Protein AF-A0A2E7CIS3-F1 (afdb_monomer_lite)

Structure (mmCIF, N/CA/C/O backbone):
data_AF-A0A2E7CIS3-F1
#
_entry.id   AF-A0A2E7CIS3-F1
#
loop_
_atom_site.group_PDB
_atom_site.id
_atom_site.type_symbol
_atom_site.label_atom_id
_atom_site.label_alt_id
_atom_site.label_comp_id
_atom_site.label_asym_id
_atom_site.label_entity_id
_atom_site.label_seq_id
_atom_site.pdbx_PDB_ins_code
_atom_site.Cartn_x
_atom_site.Cartn_y
_atom_site.Cartn_z
_atom_site.occupancy
_atom_site.B_iso_or_equiv
_atom_site.auth_seq_id
_atom_site.auth_comp_id
_atom_site.auth_asym_id
_atom_site.auth_atom_id
_atom_site.pdbx_PDB_model_num
ATOM 1 N N . MET A 1 1 ? -13.305 24.934 23.880 1.00 52.41 1 MET A N 1
ATOM 2 C CA . MET A 1 1 ? -13.502 23.478 23.739 1.00 52.41 1 MET A CA 1
ATOM 3 C C . MET A 1 1 ? -14.913 23.204 24.225 1.00 52.41 1 MET A C 1
ATOM 5 O O . MET A 1 1 ? -15.173 23.431 25.402 1.00 52.41 1 MET A O 1
ATOM 9 N N . SER A 1 2 ? -15.844 22.914 23.317 1.00 59.84 2 SER A N 1
ATOM 10 C CA . SER A 1 2 ? -17.267 22.758 23.653 1.00 59.84 2 SER A CA 1
ATOM 11 C C . SER A 1 2 ? -17.483 21.501 24.500 1.00 59.84 2 S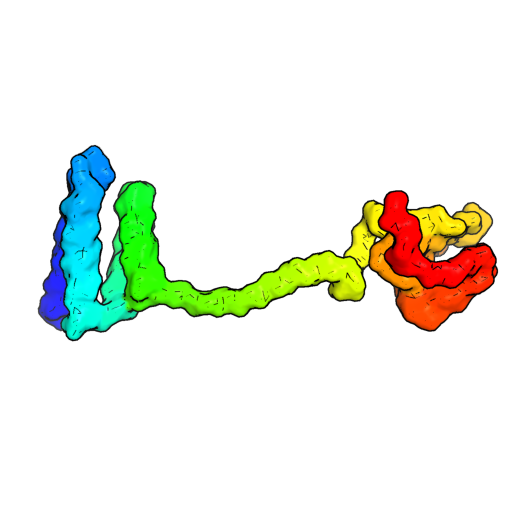ER A C 1
ATOM 13 O O . SER A 1 2 ? -16.832 20.485 24.264 1.00 59.84 2 SER A O 1
ATOM 15 N N . SER A 1 3 ? -18.385 21.564 25.486 1.00 73.00 3 SER A N 1
ATOM 16 C CA . SER A 1 3 ? -18.691 20.452 26.409 1.00 73.00 3 SER A CA 1
ATOM 17 C C . SER A 1 3 ? -19.041 19.142 25.685 1.00 73.00 3 SER A C 1
ATOM 19 O O . SER A 1 3 ? -18.786 18.063 26.208 1.00 73.00 3 SER A O 1
ATOM 21 N N . GLU A 1 4 ? -19.585 19.244 24.475 1.00 73.56 4 GLU A N 1
ATOM 22 C CA . GLU A 1 4 ? -20.020 18.129 23.629 1.00 73.56 4 GLU A CA 1
ATOM 23 C C . GLU A 1 4 ? -18.844 17.350 23.016 1.00 73.56 4 GLU A C 1
ATOM 25 O O . GLU A 1 4 ? -18.853 16.123 23.036 1.00 73.56 4 GLU A O 1
ATOM 30 N N . GLN A 1 5 ? -17.777 18.026 22.564 1.00 75.25 5 GLN A N 1
ATOM 31 C CA . GLN A 1 5 ? -16.576 17.344 22.046 1.00 75.25 5 GLN A CA 1
ATOM 32 C C . GLN A 1 5 ? -15.885 16.520 23.139 1.00 75.25 5 GLN A C 1
ATOM 34 O O . GLN A 1 5 ? -15.427 15.406 22.899 1.00 75.25 5 GLN A O 1
ATOM 39 N N . SER A 1 6 ? -15.871 17.031 24.373 1.00 82.44 6 SER A N 1
ATOM 40 C CA . SER A 1 6 ? -15.306 16.292 25.503 1.00 82.44 6 SER A CA 1
ATOM 41 C C . SER A 1 6 ? -16.119 15.038 25.850 1.00 82.44 6 SER A C 1
ATOM 43 O O . SER A 1 6 ? -15.535 14.034 26.252 1.00 82.44 6 SER A O 1
ATOM 45 N N . GLN A 1 7 ? -17.444 15.071 25.675 1.00 87.75 7 GLN A N 1
ATOM 46 C CA . GLN A 1 7 ? -18.317 13.913 25.896 1.00 87.75 7 GLN A CA 1
ATOM 47 C C . GLN A 1 7 ? -18.157 12.852 24.800 1.00 87.75 7 GLN A C 1
ATOM 49 O O . GLN A 1 7 ? -18.099 11.659 25.114 1.00 87.75 7 GLN A O 1
ATOM 54 N N . LEU A 1 8 ? -18.021 13.273 23.538 1.00 90.62 8 LEU A N 1
ATOM 55 C CA . LEU A 1 8 ? -17.728 12.380 22.415 1.00 90.62 8 LEU A CA 1
ATOM 56 C C . LEU A 1 8 ? -16.426 11.604 22.651 1.00 90.62 8 LEU A C 1
ATOM 58 O O . LEU A 1 8 ? -16.427 10.373 22.629 1.00 90.62 8 LEU A O 1
ATOM 62 N N . GLU A 1 9 ? -15.333 12.314 22.944 1.00 91.06 9 GLU A N 1
ATOM 63 C CA . GLU A 1 9 ? -14.031 11.687 23.197 1.00 91.06 9 GLU A CA 1
ATOM 64 C C . GLU A 1 9 ? -14.087 10.697 24.369 1.00 91.06 9 GLU A C 1
ATOM 66 O O . GLU A 1 9 ? -13.569 9.588 24.261 1.00 91.06 9 GLU A O 1
ATOM 71 N N . GLN A 1 10 ? -14.768 11.048 25.467 1.00 92.38 10 GLN A N 1
ATOM 72 C CA . GLN A 1 10 ? -14.934 10.148 26.616 1.00 92.38 10 GLN A CA 1
ATOM 73 C C . GLN A 1 10 ? -15.717 8.877 26.263 1.00 92.38 10 GLN A C 1
ATOM 75 O O . GLN A 1 10 ? -15.388 7.793 26.752 1.00 92.38 10 GLN A O 1
ATOM 80 N N . THR A 1 11 ? -16.744 8.999 25.422 1.00 93.38 11 THR A N 1
ATOM 81 C CA . THR A 1 11 ? -17.575 7.867 24.989 1.00 93.38 11 THR A CA 1
ATOM 82 C C . THR A 1 11 ? -16.781 6.918 24.093 1.00 93.38 11 THR A C 1
ATOM 84 O O . THR A 1 11 ? -16.814 5.700 24.292 1.00 93.38 11 THR A O 1
ATOM 87 N N . ILE A 1 12 ? -16.004 7.469 23.158 1.00 93.94 12 ILE A N 1
ATOM 88 C CA . ILE A 1 12 ? -15.101 6.695 22.300 1.00 93.94 12 ILE A CA 1
ATOM 89 C C . ILE A 1 12 ? -14.027 6.006 23.149 1.00 93.94 12 ILE A C 1
ATOM 91 O O . ILE A 1 12 ? -13.864 4.791 23.055 1.00 93.94 12 ILE A O 1
ATOM 95 N N . ASP A 1 13 ? -13.363 6.732 24.052 1.00 94.06 13 ASP A N 1
ATOM 96 C CA . ASP A 1 13 ? -12.334 6.165 24.932 1.00 94.06 13 ASP A CA 1
ATOM 97 C C . ASP A 1 13 ? -12.901 5.049 25.838 1.00 94.06 13 ASP A C 1
ATOM 99 O O . ASP A 1 13 ? -12.207 4.078 26.151 1.00 94.06 13 ASP A O 1
ATOM 103 N N . SER A 1 14 ? -14.165 5.154 26.266 1.00 95.25 14 SER A N 1
ATOM 104 C CA . SER A 1 14 ? -14.856 4.095 27.016 1.00 95.25 14 SER A CA 1
ATOM 105 C C . SER A 1 14 ? -15.091 2.846 26.162 1.00 95.25 14 SER A C 1
ATOM 107 O O . SER A 1 14 ? -14.812 1.733 26.613 1.00 95.25 14 SER A O 1
ATOM 109 N N . SER A 1 15 ? -15.541 3.032 24.921 1.00 94.31 15 SER A N 1
ATOM 110 C CA . SER A 1 15 ? -15.812 1.941 23.977 1.00 94.31 15 SER A CA 1
ATOM 111 C C . SER A 1 15 ? -14.522 1.204 23.601 1.00 94.31 15 SER A C 1
ATOM 113 O O . SER A 1 15 ? -14.466 -0.020 23.678 1.00 94.31 15 SER A O 1
ATOM 115 N N . ILE A 1 16 ? -13.429 1.934 23.344 1.00 95.19 16 ILE A N 1
ATOM 116 C CA . ILE A 1 16 ? -12.100 1.352 23.080 1.00 95.19 16 ILE A CA 1
ATOM 117 C C . ILE A 1 16 ? -11.620 0.504 24.266 1.00 95.19 16 ILE A C 1
ATOM 119 O O . ILE A 1 16 ? -11.122 -0.607 24.083 1.00 95.19 16 ILE A O 1
ATOM 123 N N . LYS A 1 17 ? -11.799 0.983 25.506 1.00 94.69 17 LYS A N 1
ATOM 124 C CA . LYS A 1 17 ? -11.433 0.208 26.706 1.00 94.69 17 LYS A CA 1
ATOM 125 C C . LYS A 1 17 ? -12.225 -1.091 26.825 1.00 94.69 17 LYS A C 1
ATOM 127 O O . LYS A 1 17 ? -11.664 -2.089 27.275 1.00 94.69 17 LYS A O 1
ATOM 132 N N . LYS A 1 18 ? -13.503 -1.086 26.443 1.00 94.56 18 LYS A N 1
ATOM 133 C CA . LYS A 1 18 ? -14.323 -2.300 26.436 1.00 94.56 18 LYS A CA 1
ATOM 134 C C . LYS A 1 18 ? -13.890 -3.265 25.344 1.00 94.56 18 LYS A C 1
ATOM 136 O O . LYS A 1 18 ? -13.676 -4.428 25.667 1.00 94.56 18 LYS A O 1
ATOM 141 N N . ILE A 1 19 ? -13.664 -2.783 24.119 1.00 93.69 19 ILE A N 1
ATOM 142 C CA . ILE A 1 19 ? -13.103 -3.590 23.023 1.00 93.69 19 ILE A CA 1
ATOM 143 C C . ILE A 1 19 ? -11.818 -4.270 23.499 1.00 93.69 19 ILE A C 1
ATOM 145 O O . ILE A 1 19 ? -11.705 -5.488 23.439 1.00 93.69 19 ILE A O 1
ATOM 149 N N . ARG A 1 20 ? -10.904 -3.514 24.121 1.00 93.00 20 ARG A N 1
ATOM 150 C CA . ARG A 1 20 ? -9.671 -4.062 24.703 1.00 93.00 20 ARG A CA 1
ATOM 151 C C . ARG A 1 20 ? -9.920 -5.191 25.709 1.00 93.00 20 ARG A C 1
ATOM 153 O O . ARG A 1 20 ? -9.141 -6.134 25.753 1.00 93.00 20 ARG A O 1
ATOM 160 N N . SER A 1 21 ? -10.955 -5.095 26.544 1.00 93.81 21 SER A N 1
ATOM 161 C CA . SER A 1 21 ? -11.273 -6.149 27.518 1.00 93.81 21 SER A CA 1
ATOM 162 C C . SER A 1 21 ? -11.949 -7.378 26.907 1.00 93.81 21 SER A C 1
ATOM 164 O O . SER A 1 21 ? -11.849 -8.457 27.483 1.00 93.81 21 SER A O 1
ATOM 166 N N . LEU A 1 22 ? -12.628 -7.212 25.770 1.00 94.19 22 LEU A N 1
ATOM 167 C CA . LEU A 1 22 ? -13.462 -8.233 25.135 1.00 94.19 22 LEU A CA 1
ATOM 168 C C . LEU A 1 22 ? -12.743 -8.996 24.018 1.00 94.19 22 LEU A C 1
ATOM 170 O O . LEU A 1 22 ? -13.162 -10.102 23.698 1.00 94.19 22 LEU A O 1
ATOM 174 N N . ILE A 1 23 ? -11.658 -8.441 23.468 1.00 91.19 23 ILE A N 1
ATOM 175 C CA . ILE A 1 23 ? -11.034 -8.923 22.226 1.00 91.19 23 ILE A CA 1
ATOM 176 C C . ILE A 1 23 ? -10.520 -10.368 22.259 1.00 91.19 23 ILE A C 1
ATOM 178 O O . ILE A 1 23 ? -10.457 -11.012 21.224 1.00 91.19 23 ILE A O 1
ATOM 182 N N . ASP A 1 24 ? -10.189 -10.894 23.438 1.00 90.38 24 ASP A N 1
ATOM 183 C CA . ASP A 1 24 ? -9.756 -12.290 23.607 1.00 90.38 24 ASP A CA 1
ATOM 184 C C . ASP A 1 24 ? -10.875 -13.197 24.165 1.00 90.38 24 ASP A C 1
ATOM 186 O O . ASP A 1 24 ? -10.631 -14.360 24.494 1.00 90.38 24 ASP A O 1
ATOM 190 N N . GLN A 1 25 ? -12.082 -12.658 24.367 1.00 90.88 25 GLN A N 1
ATOM 191 C CA . GLN A 1 25 ? -13.168 -13.316 25.102 1.00 90.88 25 GLN A CA 1
ATOM 192 C C . GLN A 1 25 ? -14.404 -13.563 24.239 1.00 90.88 25 GLN A C 1
ATOM 194 O O . GLN A 1 25 ? -14.951 -14.665 24.288 1.00 90.88 25 GLN A O 1
ATOM 199 N N . ASP A 1 26 ? -14.870 -12.545 23.512 1.00 91.12 26 ASP A N 1
ATOM 200 C CA . ASP A 1 26 ? -16.151 -12.594 22.807 1.00 91.12 26 ASP A CA 1
ATOM 201 C C . ASP A 1 26 ? -16.204 -11.596 21.636 1.00 91.12 26 ASP A C 1
ATOM 203 O O . ASP A 1 26 ? -16.435 -10.397 21.826 1.00 91.12 26 ASP A O 1
ATOM 207 N N . ASP A 1 27 ? -16.044 -12.120 20.420 1.00 90.88 27 ASP A N 1
ATOM 208 C CA . ASP A 1 27 ? -16.097 -11.349 19.172 1.00 90.88 27 ASP A CA 1
ATOM 209 C C . ASP A 1 27 ? -17.454 -10.651 18.973 1.00 90.88 27 ASP A C 1
ATOM 211 O O . ASP A 1 27 ? -17.519 -9.537 18.457 1.00 90.88 27 ASP A O 1
ATOM 215 N N . TYR A 1 28 ? -18.557 -11.259 19.423 1.00 92.88 28 TYR A N 1
ATOM 216 C CA . TYR A 1 28 ? -19.891 -10.676 19.259 1.00 92.88 28 TYR A CA 1
ATOM 217 C C . TYR A 1 28 ? -20.040 -9.385 20.074 1.00 92.88 28 TYR A C 1
ATOM 219 O O . TYR A 1 28 ? -20.622 -8.405 19.605 1.00 92.88 28 TYR A O 1
ATOM 227 N N . LEU A 1 29 ? -19.486 -9.354 21.288 1.00 93.00 29 LEU A N 1
ATOM 228 C CA . LEU A 1 29 ? -19.514 -8.155 22.129 1.00 93.00 29 LEU A CA 1
ATOM 229 C C . LEU A 1 29 ? -18.561 -7.063 21.623 1.00 93.00 29 LEU A C 1
ATOM 231 O O . LEU A 1 29 ? -18.829 -5.878 21.837 1.00 93.00 29 LEU A O 1
ATOM 235 N N . VAL A 1 30 ? -17.472 -7.437 20.943 1.00 92.56 30 VAL A N 1
ATOM 236 C CA . VAL A 1 30 ? -16.599 -6.480 20.244 1.00 92.56 30 VAL A CA 1
ATOM 237 C C . VAL A 1 30 ? -17.369 -5.782 19.123 1.00 92.56 30 VAL A C 1
ATOM 239 O O . VAL A 1 30 ? -17.377 -4.550 19.073 1.00 92.56 30 VAL A O 1
ATOM 242 N N . GLU A 1 31 ? -18.086 -6.542 18.292 1.00 93.44 31 GLU A N 1
ATOM 243 C CA . GLU A 1 31 ? -18.936 -5.987 17.232 1.00 93.44 31 GLU A CA 1
ATOM 244 C C . GLU A 1 31 ? -20.037 -5.071 17.781 1.00 93.44 31 GLU A C 1
ATOM 246 O O . GLU A 1 31 ? -20.283 -3.990 17.243 1.00 93.44 31 GLU A O 1
ATOM 251 N N . GLU A 1 32 ? -20.654 -5.424 18.910 1.00 94.06 32 GLU A N 1
ATOM 252 C CA . GLU A 1 32 ? -21.664 -4.568 19.541 1.00 94.06 32 GLU A CA 1
ATOM 253 C C . GLU A 1 32 ? -21.090 -3.201 19.972 1.00 94.06 32 GLU A C 1
ATOM 255 O O . GLU A 1 32 ? -21.756 -2.166 19.861 1.00 94.06 32 GLU A O 1
ATOM 260 N N . GLU A 1 33 ? -19.849 -3.161 20.467 1.00 94.50 33 GLU A N 1
ATOM 261 C CA . GLU A 1 33 ? -19.180 -1.902 20.815 1.00 94.50 33 GLU A CA 1
ATOM 262 C C . GLU A 1 33 ? -18.726 -1.124 19.566 1.00 94.50 33 GLU A C 1
ATOM 264 O O . GLU A 1 33 ? -18.840 0.106 19.548 1.00 94.50 33 GLU A O 1
ATOM 269 N N . LYS A 1 34 ? -18.316 -1.807 18.488 1.00 94.50 34 LYS A N 1
ATOM 270 C CA . LYS A 1 34 ? -18.057 -1.183 17.175 1.00 94.50 34 LYS A CA 1
ATOM 271 C C . LYS A 1 34 ? -19.316 -0.504 16.632 1.00 94.50 34 LYS A C 1
ATOM 273 O O . LYS A 1 34 ? -19.270 0.668 16.254 1.00 94.50 34 LYS A O 1
ATOM 278 N N . GLU A 1 35 ? -20.471 -1.165 16.698 1.00 94.56 35 GLU A N 1
ATOM 279 C CA . GLU A 1 35 ? -21.752 -0.566 16.310 1.00 94.56 35 GLU A CA 1
ATOM 280 C C . GLU A 1 35 ? -22.113 0.674 17.138 1.00 94.56 35 GLU A C 1
ATOM 282 O O . GLU A 1 35 ? -22.710 1.617 16.610 1.00 94.56 35 GLU A O 1
ATOM 287 N N . LYS A 1 36 ? -21.781 0.702 18.436 1.00 93.94 36 LYS A N 1
ATOM 288 C CA . LYS A 1 36 ? -22.011 1.888 19.282 1.00 93.94 36 LYS A CA 1
ATOM 289 C C . LYS A 1 36 ? -21.197 3.075 18.784 1.00 93.94 36 LYS A C 1
ATOM 291 O O . LYS A 1 36 ? -21.749 4.168 18.684 1.00 93.94 36 LYS A O 1
ATOM 296 N N . ILE A 1 37 ? -19.935 2.853 18.414 1.00 94.38 37 ILE A N 1
ATOM 297 C CA . ILE A 1 37 ? -19.082 3.888 17.817 1.00 94.38 37 ILE A CA 1
ATOM 298 C C . ILE A 1 37 ? -19.670 4.358 16.479 1.00 94.38 37 ILE A C 1
ATOM 300 O O . ILE A 1 37 ? -19.783 5.562 16.254 1.00 94.38 37 ILE A O 1
ATOM 304 N N . LEU A 1 38 ? -20.127 3.437 15.624 1.00 94.00 38 LEU A N 1
ATOM 305 C CA . LEU A 1 38 ? -20.764 3.787 14.349 1.00 94.00 38 LEU A CA 1
ATOM 306 C C . LEU A 1 38 ? -22.072 4.573 14.534 1.00 94.00 38 LEU A C 1
ATOM 308 O O . LEU A 1 38 ? -22.370 5.460 13.745 1.00 94.00 38 LEU A O 1
ATOM 312 N N . LYS A 1 39 ? -22.859 4.320 15.583 1.00 94.31 39 LYS A N 1
ATOM 313 C CA . LYS A 1 39 ? -24.096 5.085 15.840 1.00 94.31 39 LYS A CA 1
ATOM 314 C C . LYS A 1 39 ? -23.826 6.555 16.169 1.00 94.31 39 LYS A C 1
ATOM 316 O O . LYS A 1 39 ? -24.650 7.402 15.826 1.00 94.31 39 LYS A O 1
ATOM 321 N N . LEU A 1 40 ? -22.665 6.881 16.745 1.00 92.62 40 LEU A N 1
ATOM 322 C CA . LEU A 1 40 ? -22.276 8.268 17.036 1.00 92.62 40 LEU A CA 1
ATOM 323 C C . LEU A 1 40 ? -22.133 9.117 15.762 1.00 92.62 40 LEU A C 1
ATOM 325 O O . LEU A 1 40 ? -22.217 10.345 15.826 1.00 92.62 40 LEU A O 1
ATOM 329 N N . THR A 1 41 ? -21.975 8.496 14.586 1.00 92.31 41 THR A N 1
ATOM 330 C CA . THR A 1 41 ? -21.857 9.225 13.313 1.00 92.31 41 THR A CA 1
ATOM 331 C C . THR A 1 41 ? -23.127 9.980 12.953 1.00 92.31 41 THR A C 1
ATOM 333 O O . THR A 1 41 ? -23.059 10.923 12.167 1.00 92.31 41 THR A O 1
ATOM 336 N N . GLN A 1 42 ? -24.278 9.574 13.500 1.00 90.31 42 GLN A N 1
ATOM 337 C CA . GLN A 1 42 ? -25.556 10.251 13.287 1.00 90.31 42 GLN A CA 1
ATOM 338 C C . GLN A 1 42 ? -25.581 11.645 13.929 1.00 90.31 42 GLN A C 1
ATOM 340 O O . GLN A 1 42 ? -26.291 12.520 13.441 1.00 90.31 42 GLN A O 1
ATOM 345 N N . GLU A 1 43 ? -24.798 11.852 14.990 1.00 89.38 43 GLU A N 1
ATOM 346 C CA . G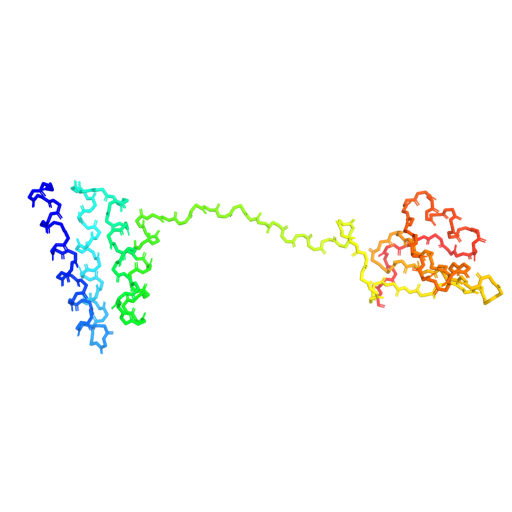LU A 1 43 ? -24.764 13.096 15.764 1.00 89.38 43 GLU A CA 1
ATOM 347 C C . GLU A 1 43 ? -23.527 13.947 15.442 1.00 89.38 43 GLU A C 1
ATOM 349 O O . GLU A 1 43 ? -23.650 15.146 15.201 1.00 89.38 43 GLU A O 1
ATOM 354 N N . TYR A 1 44 ? -22.343 13.329 15.366 1.00 88.75 44 TYR A N 1
ATOM 355 C CA . TYR A 1 44 ? -21.063 14.046 15.237 1.00 88.75 44 TYR A CA 1
ATOM 356 C C . TYR A 1 44 ? -20.430 13.959 13.839 1.00 88.75 44 TYR A C 1
ATOM 358 O O . TYR A 1 44 ? -19.481 14.679 13.531 1.00 88.75 44 TYR A O 1
ATOM 366 N N . GLY A 1 45 ? -20.974 13.108 12.967 1.00 89.81 45 GLY A N 1
ATOM 367 C CA . GLY A 1 45 ? -20.459 12.871 11.622 1.00 89.81 45 GLY A CA 1
ATOM 368 C C . GLY A 1 45 ? -19.299 11.861 11.571 1.00 89.81 45 GLY A C 1
ATOM 369 O O . GLY A 1 45 ? -18.525 11.726 12.519 1.00 89.81 45 GLY A O 1
ATOM 370 N N . PRO A 1 46 ? -19.142 11.137 10.447 1.00 92.25 46 PRO A N 1
ATOM 371 C CA . PRO A 1 46 ? -18.192 10.028 10.350 1.00 92.25 46 PRO A CA 1
ATOM 372 C C . PRO A 1 46 ? -16.721 10.464 10.366 1.00 92.25 46 PRO A C 1
ATOM 374 O O . PRO A 1 46 ? -15.895 9.802 10.986 1.00 92.25 46 PRO A O 1
ATOM 377 N N . LYS A 1 47 ? -16.390 11.609 9.753 1.00 91.25 47 LYS A N 1
ATOM 378 C CA . LYS A 1 47 ? -15.006 12.110 9.679 1.00 91.25 47 LYS A CA 1
ATOM 379 C C . LYS A 1 47 ? -14.433 12.522 11.030 1.00 91.25 47 LYS A C 1
ATOM 381 O O . LYS A 1 47 ? -13.261 12.278 11.283 1.00 91.25 47 LYS A O 1
ATOM 386 N N . GLU A 1 48 ? -15.245 13.148 11.878 1.00 92.19 48 GLU A N 1
ATOM 387 C CA . GLU A 1 48 ? -14.817 13.557 13.221 1.00 92.19 48 GLU A CA 1
ATOM 388 C C . GLU A 1 48 ? -14.457 12.321 14.054 1.00 92.19 48 GLU A C 1
ATOM 390 O O . GLU A 1 48 ? -13.397 12.257 14.672 1.00 92.19 48 GLU A O 1
ATOM 395 N N . ILE A 1 49 ? -15.304 11.289 13.997 1.00 93.62 49 ILE A N 1
ATOM 396 C CA . ILE A 1 49 ? -15.073 10.027 14.703 1.00 93.62 49 ILE A CA 1
ATOM 397 C C . ILE A 1 49 ? -13.831 9.329 14.152 1.00 93.62 49 ILE A C 1
ATOM 399 O O . ILE A 1 49 ? -12.975 8.937 14.941 1.00 93.62 49 ILE A O 1
ATOM 403 N N . ALA A 1 50 ? -13.684 9.233 12.825 1.00 93.50 50 ALA A N 1
ATOM 404 C CA . ALA A 1 50 ? -12.501 8.648 12.196 1.00 93.50 50 ALA A CA 1
ATOM 405 C C . ALA A 1 50 ? -11.204 9.326 12.671 1.00 93.50 50 ALA A C 1
ATOM 407 O O . ALA A 1 50 ? -10.275 8.636 13.079 1.00 93.50 50 ALA A O 1
ATOM 408 N N . GLN A 1 51 ? -11.160 10.662 12.731 1.00 93.19 51 GLN A N 1
ATOM 409 C CA . GLN A 1 51 ? -9.990 11.401 13.227 1.00 93.19 51 GLN A CA 1
ATOM 410 C C . GLN A 1 51 ? -9.672 11.094 14.695 1.00 93.19 51 GLN A C 1
ATOM 412 O O . GLN A 1 51 ? -8.506 10.929 15.062 1.00 93.19 51 GLN A O 1
ATOM 417 N N . ILE A 1 52 ? -10.694 10.991 15.550 1.00 94.19 52 ILE A N 1
ATOM 418 C CA . ILE A 1 52 ? -10.495 10.613 16.954 1.00 94.19 52 ILE A CA 1
ATOM 419 C C . ILE A 1 52 ? -9.920 9.193 17.031 1.00 94.19 52 ILE A C 1
ATOM 421 O O . ILE A 1 52 ? -8.937 8.975 17.746 1.00 94.19 52 ILE A O 1
ATOM 425 N N . LEU A 1 53 ? -10.477 8.245 16.272 1.00 94.94 53 LEU A N 1
ATOM 426 C CA . LEU A 1 53 ? -9.986 6.867 16.220 1.00 94.94 53 LEU A CA 1
ATOM 427 C C . LEU A 1 53 ? -8.546 6.794 15.695 1.00 94.94 53 LEU A C 1
ATOM 429 O O . LEU A 1 53 ? -7.726 6.112 16.306 1.00 94.94 53 LEU A O 1
ATOM 433 N N . GLU A 1 54 ? -8.189 7.551 14.654 1.00 94.75 54 GLU A N 1
ATOM 434 C CA . GLU A 1 54 ? -6.820 7.627 14.123 1.00 94.75 54 GLU A CA 1
ATOM 435 C C . GLU A 1 54 ? -5.806 8.098 15.175 1.00 94.75 54 GLU A C 1
ATOM 437 O O . GLU A 1 54 ? -4.711 7.542 15.283 1.00 94.75 54 GLU A O 1
ATOM 442 N N . ILE A 1 55 ? -6.171 9.087 16.000 1.00 94.81 55 ILE A N 1
ATOM 443 C CA . ILE A 1 55 ? -5.313 9.593 17.084 1.00 94.81 55 ILE A CA 1
ATOM 444 C C . ILE A 1 55 ? -5.140 8.547 18.199 1.00 94.81 55 ILE A C 1
ATOM 446 O O . ILE A 1 55 ? -4.103 8.516 18.877 1.00 94.81 55 ILE A O 1
ATOM 450 N N . ARG A 1 56 ? -6.162 7.717 18.444 1.00 93.75 56 ARG A N 1
ATOM 451 C CA . ARG A 1 56 ? -6.159 6.709 19.516 1.00 93.75 56 ARG A CA 1
ATOM 452 C C . ARG A 1 56 ? -5.512 5.392 19.088 1.00 93.75 56 ARG A C 1
ATOM 454 O O . ARG A 1 56 ? -4.761 4.832 19.884 1.00 93.75 56 ARG A O 1
ATOM 461 N N . LYS A 1 57 ? -5.695 4.961 17.836 1.00 94.62 57 LYS A N 1
ATOM 462 C CA . LYS A 1 57 ? -5.164 3.715 17.260 1.00 94.62 57 LYS A CA 1
ATOM 463 C C . LYS A 1 57 ? -3.705 3.412 17.643 1.00 94.62 57 LYS A C 1
ATOM 465 O O . LYS A 1 57 ? -3.473 2.355 18.222 1.00 94.62 57 LYS A O 1
ATOM 470 N N . PRO A 1 58 ? -2.707 4.300 17.440 1.00 95.25 58 PRO A N 1
ATOM 471 C CA . PRO A 1 58 ? -1.305 3.965 17.723 1.00 95.25 58 PRO A CA 1
ATOM 472 C C . PRO A 1 58 ? -0.990 3.738 19.213 1.00 95.25 58 PRO A C 1
ATOM 474 O O . PRO A 1 58 ? 0.120 3.323 19.540 1.00 95.25 58 PRO A O 1
ATOM 477 N N . LYS A 1 59 ? -1.928 4.025 20.126 1.00 94.88 59 LYS A N 1
ATOM 478 C CA . LYS A 1 59 ? -1.777 3.826 21.577 1.00 94.88 59 LYS A CA 1
ATOM 479 C C . LYS A 1 59 ? -2.340 2.485 22.062 1.00 94.88 59 LYS A C 1
ATOM 481 O O . LYS A 1 59 ? -2.222 2.178 23.247 1.00 94.88 59 LYS A O 1
ATOM 486 N N . GLU A 1 60 ? -2.959 1.714 21.172 1.00 94.56 60 GLU A N 1
ATOM 487 C CA . GLU A 1 60 ? -3.646 0.463 21.489 1.00 94.56 60 GLU A CA 1
ATOM 488 C C . GLU A 1 60 ? -2.807 -0.780 21.156 1.00 94.56 60 GLU A C 1
ATOM 490 O O . GLU A 1 60 ? -1.769 -0.699 20.500 1.00 94.56 60 GLU A O 1
ATOM 495 N N . LEU A 1 61 ? -3.256 -1.948 21.625 1.00 93.31 61 LEU A N 1
ATOM 496 C CA . LEU A 1 61 ? -2.666 -3.247 21.277 1.00 93.31 61 LEU A CA 1
ATOM 497 C C . LEU A 1 61 ? -3.006 -3.628 19.832 1.00 93.31 61 LEU A C 1
ATOM 499 O O . LEU A 1 61 ? -4.071 -3.264 19.349 1.00 93.31 61 LEU A O 1
ATOM 503 N N . LEU A 1 62 ? -2.142 -4.405 19.169 1.00 93.50 62 LEU A N 1
ATOM 504 C CA . LEU A 1 62 ? -2.303 -4.755 17.751 1.00 93.50 62 LEU A CA 1
ATOM 505 C C . LEU A 1 62 ? -3.691 -5.333 17.391 1.00 93.50 62 LEU A C 1
ATOM 507 O O . LEU A 1 62 ? -4.249 -4.863 16.406 1.00 93.50 62 LEU A O 1
ATOM 511 N N . PRO A 1 63 ? -4.298 -6.250 18.176 1.00 93.94 63 PRO A N 1
ATOM 512 C CA . PRO A 1 63 ? -5.652 -6.726 17.882 1.00 93.94 63 PRO A CA 1
ATOM 513 C C . PRO A 1 63 ? -6.684 -5.593 17.887 1.00 93.94 63 PRO A C 1
ATOM 515 O O . PRO A 1 63 ? -7.462 -5.448 16.956 1.00 93.94 63 PRO A O 1
ATOM 518 N N . VAL A 1 64 ? -6.624 -4.706 18.884 1.00 94.81 64 VAL A N 1
ATOM 519 C CA . VAL A 1 64 ? -7.516 -3.540 18.970 1.00 94.81 64 VAL A CA 1
ATOM 520 C C . VAL A 1 64 ? -7.242 -2.567 17.824 1.00 94.81 64 VAL A C 1
ATOM 522 O O . VAL A 1 64 ? -8.171 -1.975 17.290 1.00 94.81 64 VAL A O 1
ATOM 525 N N . GLN A 1 65 ? -5.982 -2.405 17.408 1.00 96.19 65 GLN A N 1
ATOM 526 C CA . GLN A 1 65 ? -5.645 -1.570 16.254 1.00 96.19 65 GLN A CA 1
ATOM 527 C C . GLN A 1 65 ? -6.322 -2.056 14.973 1.00 96.19 65 GLN A C 1
ATOM 529 O O . GLN A 1 65 ? -6.712 -1.212 14.174 1.00 96.19 65 GLN A O 1
ATOM 534 N N . TRP A 1 66 ? -6.468 -3.369 14.781 1.00 95.25 66 TRP A N 1
ATOM 535 C CA . TRP A 1 66 ? -7.169 -3.926 13.623 1.00 95.25 66 TRP A CA 1
ATOM 536 C C . TRP A 1 66 ? -8.665 -3.617 13.660 1.00 95.25 66 TRP A C 1
ATOM 538 O O . TRP A 1 66 ? -9.192 -3.127 12.667 1.00 95.25 66 TRP A O 1
ATOM 548 N N . GLU A 1 67 ? -9.311 -3.772 14.817 1.00 95.56 67 GLU A N 1
ATOM 549 C CA . GLU A 1 67 ? -10.725 -3.395 14.984 1.00 95.56 67 GLU A CA 1
ATOM 550 C C . GLU A 1 67 ? -10.963 -1.902 14.728 1.00 95.56 67 GLU A C 1
ATOM 552 O O . GLU A 1 67 ? -11.959 -1.496 14.126 1.00 95.56 67 GLU A O 1
ATOM 557 N N . LEU A 1 68 ? -10.030 -1.058 15.179 1.00 95.12 68 LEU A N 1
ATOM 558 C CA . LEU A 1 68 ? -10.094 0.380 14.935 1.00 95.12 68 LEU A CA 1
ATOM 559 C C . LEU A 1 68 ? -9.827 0.735 13.472 1.00 95.12 68 LEU A C 1
ATOM 561 O O . LEU A 1 68 ? -10.451 1.667 12.973 1.00 95.12 68 LEU A O 1
ATOM 565 N N . GLU A 1 69 ? -8.929 0.020 12.792 1.00 94.50 69 GLU A N 1
ATOM 566 C CA . GLU A 1 69 ? -8.685 0.208 11.360 1.00 94.50 69 GLU A CA 1
ATOM 567 C C . GLU A 1 69 ? -9.943 -0.090 10.552 1.00 94.50 69 GLU A C 1
ATOM 569 O O . GLU A 1 69 ? -10.332 0.724 9.722 1.00 94.50 69 GLU A O 1
ATOM 574 N N . GLU A 1 70 ? -10.625 -1.196 10.847 1.00 93.81 70 GLU A N 1
ATOM 575 C CA . GLU A 1 70 ? -11.870 -1.551 10.169 1.00 93.81 70 GLU A CA 1
ATOM 576 C C . GLU A 1 70 ? -12.936 -0.460 10.341 1.00 93.81 70 GLU A C 1
ATOM 578 O O . GLU A 1 70 ? -13.569 -0.035 9.373 1.00 93.81 70 GLU A O 1
ATOM 583 N N . LEU A 1 71 ? -13.091 0.069 11.560 1.00 94.19 71 LEU A N 1
ATOM 584 C CA . LEU A 1 71 ? -13.983 1.201 11.806 1.00 94.19 71 LEU A CA 1
ATOM 585 C C . LEU A 1 71 ? -13.579 2.440 10.999 1.00 94.19 71 LEU A C 1
ATOM 587 O O . LEU A 1 71 ? -14.441 3.095 10.417 1.00 94.19 71 LEU A O 1
ATOM 591 N N . ILE A 1 72 ? -12.289 2.777 10.954 1.00 94.25 72 ILE A N 1
ATOM 592 C CA . ILE A 1 72 ? -11.795 3.927 10.186 1.00 94.25 72 ILE A CA 1
ATOM 593 C C . ILE A 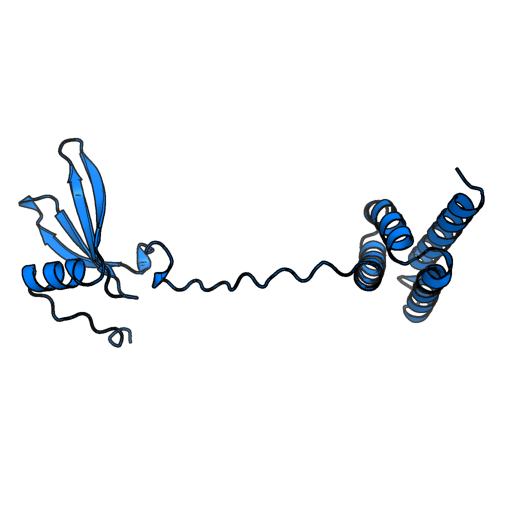1 72 ? -12.071 3.730 8.692 1.00 94.25 72 ILE A C 1
ATOM 595 O O . ILE A 1 72 ? -12.553 4.660 8.054 1.00 94.25 72 ILE A O 1
ATOM 599 N N . GLU A 1 73 ? -11.858 2.534 8.141 1.00 93.38 73 GLU A N 1
ATOM 600 C CA . GLU A 1 73 ? -12.153 2.229 6.736 1.00 93.38 73 GLU A CA 1
ATOM 601 C C . GLU A 1 73 ? -13.649 2.341 6.405 1.00 93.38 73 GLU A C 1
ATOM 603 O O . GLU A 1 73 ? -14.009 2.773 5.309 1.00 93.38 73 GLU A O 1
ATOM 608 N N . ILE A 1 74 ? -14.538 2.004 7.344 1.00 93.12 74 ILE A N 1
ATOM 609 C CA . ILE A 1 74 ? -15.987 2.201 7.182 1.00 93.12 74 ILE A CA 1
ATOM 610 C C . ILE A 1 74 ? -16.343 3.698 7.207 1.00 93.12 74 ILE A C 1
ATOM 612 O O . ILE A 1 74 ? -17.203 4.150 6.446 1.00 93.12 74 ILE A O 1
ATOM 616 N N . LEU A 1 75 ? -15.708 4.467 8.094 1.00 92.75 75 LEU A N 1
ATOM 617 C CA . LEU A 1 75 ? -16.051 5.865 8.372 1.00 92.75 75 LEU A CA 1
ATOM 618 C C . LEU A 1 75 ? -15.439 6.863 7.381 1.00 92.75 75 LEU A C 1
ATOM 620 O O . LEU A 1 75 ? -16.111 7.805 6.953 1.00 92.75 75 LEU A O 1
ATOM 624 N N . ASP A 1 76 ? -14.172 6.676 7.031 1.00 91.19 76 ASP A N 1
ATOM 625 C CA . ASP A 1 76 ? -13.433 7.468 6.051 1.00 91.19 76 ASP A CA 1
ATOM 626 C C . ASP A 1 76 ? -12.688 6.512 5.111 1.00 91.19 76 ASP A C 1
ATOM 628 O O . ASP A 1 76 ? -11.466 6.354 5.210 1.00 91.19 76 ASP A O 1
ATOM 632 N N . PRO A 1 77 ? -13.422 5.829 4.207 1.00 84.50 77 PRO A N 1
ATOM 633 C CA . PRO A 1 77 ? -12.825 4.854 3.313 1.00 84.50 77 PRO A CA 1
ATOM 634 C C . PRO A 1 77 ? -11.684 5.506 2.539 1.00 84.50 77 PRO A C 1
ATOM 636 O O . PRO A 1 77 ? -11.856 6.614 2.004 1.00 84.50 77 PRO A O 1
ATOM 639 N N . PRO A 1 78 ? -10.519 4.836 2.438 1.00 75.50 78 PRO A N 1
ATOM 640 C CA . PRO A 1 78 ? -9.405 5.384 1.697 1.00 75.50 78 PRO A CA 1
ATOM 641 C C . PRO A 1 78 ? -9.896 5.708 0.293 1.00 75.50 78 PRO A C 1
ATOM 643 O O . PRO A 1 78 ? -10.528 4.878 -0.371 1.00 75.50 78 PRO A O 1
ATOM 646 N N . LYS A 1 79 ? -9.629 6.942 -0.161 1.00 73.56 79 LYS A N 1
ATOM 647 C CA . LYS A 1 79 ? -9.956 7.346 -1.533 1.00 73.56 79 LYS A CA 1
ATOM 648 C C . LYS A 1 79 ? -9.456 6.235 -2.447 1.00 73.56 79 LYS A C 1
ATOM 650 O O . LYS A 1 79 ? -8.284 5.873 -2.295 1.00 73.56 79 LYS A O 1
ATOM 655 N N . PRO A 1 80 ? -10.297 5.694 -3.350 1.00 61.94 80 PRO A N 1
ATOM 656 C CA . PRO A 1 80 ? -9.885 4.600 -4.208 1.00 61.94 80 PRO A CA 1
ATOM 657 C C . PRO A 1 80 ? -8.575 5.023 -4.852 1.00 61.94 80 PRO A C 1
ATOM 659 O O . PRO A 1 80 ? -8.534 6.010 -5.596 1.00 61.94 80 PRO A O 1
ATOM 662 N N . LYS A 1 81 ? -7.485 4.331 -4.490 1.00 53.28 81 LYS A N 1
ATOM 663 C CA . LYS A 1 81 ? -6.225 4.483 -5.200 1.00 53.28 81 LYS A CA 1
ATOM 664 C C . LYS A 1 81 ? -6.617 4.229 -6.644 1.00 53.28 81 LYS A C 1
ATOM 666 O O . LYS A 1 81 ? -7.177 3.170 -6.938 1.00 53.28 81 LYS A O 1
ATOM 671 N N . LYS A 1 82 ? -6.426 5.218 -7.526 1.00 49.12 82 LYS A N 1
ATOM 672 C CA . LYS A 1 82 ? -6.404 4.928 -8.961 1.00 49.12 82 LYS A CA 1
ATOM 673 C C . LYS A 1 82 ? -5.545 3.679 -9.062 1.00 49.12 82 LYS A C 1
ATOM 675 O O . LYS A 1 82 ? -4.427 3.717 -8.556 1.00 49.12 82 LYS A O 1
ATOM 680 N N . LYS A 1 83 ? -6.104 2.577 -9.573 1.00 47.03 83 LYS A N 1
ATOM 681 C CA . LYS A 1 83 ? -5.296 1.423 -9.948 1.00 47.03 83 LYS A CA 1
ATOM 682 C C . LYS A 1 83 ? -4.145 2.014 -10.752 1.00 47.03 83 LYS A C 1
ATOM 684 O O . LYS A 1 83 ? -4.382 2.571 -11.820 1.00 47.03 83 LYS A O 1
ATOM 689 N N . GLU A 1 84 ? -2.948 2.013 -10.183 1.00 48.22 84 GLU A N 1
ATOM 690 C CA . GLU A 1 84 ? -1.762 1.979 -11.009 1.00 48.22 84 GLU A CA 1
ATOM 691 C C . GLU A 1 84 ? -1.936 0.652 -11.736 1.00 48.22 84 GLU A C 1
ATOM 693 O O . GLU A 1 84 ? -1.882 -0.419 -11.131 1.00 48.22 84 GLU A O 1
ATOM 698 N N . GLU A 1 85 ? -2.390 0.734 -12.985 1.00 48.66 85 GLU A N 1
ATOM 699 C CA . GLU A 1 85 ? -2.200 -0.355 -13.921 1.00 48.66 85 GLU A CA 1
ATOM 700 C C . GLU A 1 85 ? -0.694 -0.571 -13.937 1.00 48.66 85 GLU A C 1
ATOM 702 O O . GLU A 1 85 ? 0.060 0.204 -14.522 1.00 48.66 85 GLU A O 1
ATOM 707 N N . ASP A 1 86 ? -0.264 -1.575 -13.182 1.00 51.50 86 ASP A N 1
ATOM 708 C CA . ASP A 1 86 ? 1.063 -2.160 -13.241 1.00 51.50 86 ASP A CA 1
ATOM 709 C C . ASP A 1 86 ? 1.149 -2.917 -14.576 1.00 51.50 86 ASP A C 1
ATOM 711 O O . ASP A 1 86 ? 1.267 -4.140 -14.635 1.00 51.50 86 ASP A O 1
ATOM 715 N N . ASP A 1 87 ? 0.986 -2.185 -15.679 1.00 52.50 87 ASP A N 1
ATOM 716 C CA . ASP A 1 87 ? 1.430 -2.633 -16.984 1.00 52.50 87 ASP A CA 1
ATOM 717 C C . ASP A 1 87 ? 2.956 -2.515 -16.941 1.00 52.50 87 ASP A C 1
ATOM 719 O O . ASP A 1 87 ? 3.552 -1.562 -17.449 1.00 52.50 87 ASP A O 1
ATOM 723 N N . ASP A 1 88 ? 3.615 -3.524 -16.356 1.00 66.69 88 ASP A N 1
ATOM 724 C CA . ASP A 1 88 ? 5.024 -3.852 -16.629 1.00 66.69 88 ASP A CA 1
ATOM 725 C C . ASP A 1 88 ? 5.163 -4.336 -18.089 1.00 66.69 88 ASP A C 1
ATOM 727 O O . ASP A 1 88 ? 5.837 -5.328 -18.374 1.00 66.69 88 ASP A O 1
ATOM 731 N N . ASP A 1 89 ? 4.483 -3.659 -19.026 1.00 72.12 89 ASP A N 1
ATOM 732 C CA . ASP A 1 89 ? 4.605 -3.868 -20.455 1.00 72.12 89 ASP A CA 1
ATOM 733 C C . ASP A 1 89 ? 6.046 -3.498 -20.813 1.00 72.12 89 ASP A C 1
ATOM 735 O O . ASP A 1 89 ? 6.435 -2.325 -20.694 1.00 72.12 89 ASP A O 1
ATOM 739 N N . PRO A 1 90 ? 6.863 -4.471 -21.256 1.00 71.44 90 PRO A N 1
ATOM 740 C CA . PRO A 1 90 ? 8.247 -4.223 -21.611 1.00 71.44 90 PRO A CA 1
ATOM 741 C C . PRO A 1 90 ? 8.382 -3.068 -22.603 1.00 71.44 90 PRO A C 1
ATOM 743 O O . PRO A 1 9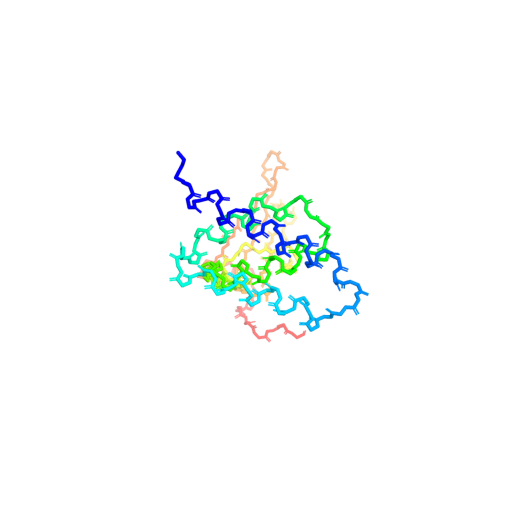0 ? 9.362 -2.332 -22.520 1.00 71.44 90 PRO A O 1
ATOM 746 N N . LYS A 1 91 ? 7.380 -2.847 -23.466 1.00 73.69 91 LYS A N 1
ATOM 747 C CA . LYS A 1 91 ? 7.363 -1.777 -24.472 1.00 73.69 91 LYS A CA 1
ATOM 748 C C . LYS A 1 91 ? 7.395 -0.372 -23.878 1.00 73.69 91 LYS A C 1
ATOM 750 O O . LYS A 1 91 ? 7.908 0.540 -24.519 1.00 73.69 91 LYS A O 1
ATOM 755 N N . ASN A 1 92 ? 6.875 -0.192 -22.666 1.00 78.62 92 ASN A N 1
ATOM 756 C CA . ASN A 1 92 ? 6.757 1.118 -22.022 1.00 78.62 92 ASN A CA 1
ATOM 757 C C . ASN A 1 92 ? 7.905 1.413 -21.047 1.00 78.62 92 ASN A C 1
ATOM 759 O O . ASN A 1 92 ? 7.969 2.499 -20.468 1.00 78.62 92 ASN A O 1
ATOM 763 N N . ARG A 1 93 ? 8.840 0.471 -20.871 1.00 81.81 93 ARG A N 1
ATOM 764 C CA . ARG A 1 93 ? 9.992 0.615 -19.974 1.00 81.81 93 ARG A CA 1
ATOM 765 C C . ARG A 1 93 ? 11.318 0.306 -20.661 1.00 81.81 93 ARG A C 1
ATOM 767 O O . ARG A 1 93 ? 11.380 -0.228 -21.767 1.00 81.81 93 ARG A O 1
ATOM 774 N N . ARG A 1 94 ? 12.418 0.623 -19.972 1.00 81.25 94 ARG A N 1
ATOM 775 C CA . ARG A 1 94 ? 13.764 0.212 -20.400 1.00 81.25 94 ARG A CA 1
ATOM 776 C C . ARG A 1 94 ? 13.889 -1.313 -20.387 1.00 81.25 94 ARG A C 1
ATOM 778 O O . ARG A 1 94 ? 13.375 -1.976 -19.477 1.00 81.25 94 ARG A O 1
ATOM 785 N N . LEU A 1 95 ? 14.607 -1.845 -21.373 1.00 83.94 95 LEU A N 1
ATOM 786 C CA . LEU A 1 95 ? 14.915 -3.271 -21.461 1.00 83.94 95 LEU A CA 1
ATOM 787 C C . LEU A 1 95 ? 15.829 -3.697 -20.314 1.00 83.94 95 LEU A C 1
ATOM 789 O O . LEU A 1 95 ? 16.814 -3.028 -19.990 1.00 83.94 95 LEU A O 1
ATOM 793 N N . ARG A 1 96 ? 15.514 -4.840 -19.706 1.00 86.81 96 ARG A N 1
ATOM 794 C CA . ARG A 1 96 ? 16.382 -5.495 -18.725 1.00 86.81 96 ARG A CA 1
ATOM 795 C C . ARG A 1 96 ? 17.424 -6.325 -19.465 1.00 86.81 96 ARG A C 1
ATOM 797 O O . ARG A 1 96 ? 17.170 -6.861 -20.539 1.00 86.81 96 ARG A O 1
ATOM 804 N N . GLN A 1 97 ? 18.589 -6.520 -18.855 1.00 83.62 97 GLN A N 1
ATOM 805 C CA . GLN A 1 97 ? 19.665 -7.304 -19.471 1.00 83.62 97 GLN A CA 1
ATOM 806 C C . GLN A 1 97 ? 19.249 -8.754 -19.791 1.00 83.62 97 GLN A C 1
ATOM 808 O O . GLN A 1 97 ? 19.714 -9.322 -20.773 1.00 83.62 97 GLN A O 1
ATOM 813 N N . SER A 1 98 ? 18.339 -9.343 -19.008 1.00 86.94 98 SER A N 1
ATOM 814 C CA . SER A 1 98 ? 17.782 -10.683 -19.253 1.00 86.94 98 SER A CA 1
ATOM 815 C C . SER A 1 98 ? 16.918 -10.775 -20.519 1.00 86.94 98 SER A C 1
ATOM 817 O O . SER A 1 98 ? 16.749 -11.860 -21.079 1.00 86.94 98 SER A O 1
ATOM 819 N N . GLU A 1 99 ? 16.376 -9.642 -20.965 1.00 86.44 99 GLU A N 1
ATOM 820 C CA . GLU A 1 99 ? 15.508 -9.513 -22.141 1.00 86.44 99 GLU A CA 1
ATOM 821 C C . GLU A 1 99 ? 16.303 -9.231 -23.418 1.00 86.44 99 GLU A C 1
ATOM 823 O O . GLU A 1 99 ? 15.721 -9.142 -24.494 1.00 86.44 99 GLU A O 1
ATOM 828 N N . LEU A 1 100 ? 17.627 -9.111 -23.307 1.00 89.00 100 LEU A N 1
ATOM 829 C CA . LEU A 1 100 ? 18.533 -8.859 -24.414 1.00 89.00 100 LEU A CA 1
ATOM 830 C C . LEU A 1 100 ? 19.272 -10.141 -24.811 1.00 89.00 100 LEU A C 1
ATOM 832 O O . LEU A 1 100 ? 19.638 -10.971 -23.975 1.00 89.00 100 LEU A O 1
ATOM 836 N N . GLU A 1 101 ? 19.512 -10.295 -26.106 1.00 91.12 101 GLU A N 1
ATOM 837 C CA . GLU A 1 101 ? 20.332 -11.359 -26.678 1.00 91.12 101 GLU A CA 1
ATOM 838 C C . GLU A 1 101 ? 21.395 -10.763 -27.590 1.00 91.12 101 GLU A C 1
ATOM 840 O O . GLU A 1 101 ? 21.081 -9.952 -28.456 1.00 91.12 101 GLU A O 1
ATOM 845 N N . VAL A 1 102 ? 22.656 -11.164 -27.423 1.00 91.56 102 VAL A N 1
ATOM 846 C CA . VAL A 1 102 ? 23.731 -10.726 -28.320 1.00 91.56 102 VAL A CA 1
ATOM 847 C C . VAL A 1 102 ? 23.542 -11.401 -29.674 1.00 91.56 102 VAL A C 1
ATOM 849 O O . VAL A 1 102 ? 23.674 -12.615 -29.789 1.00 91.56 102 VAL A O 1
ATOM 852 N N . VAL A 1 103 ? 23.275 -10.603 -30.704 1.00 91.25 103 VAL A N 1
ATOM 853 C CA . VAL A 1 103 ? 23.032 -11.091 -32.070 1.00 91.25 103 VAL A CA 1
ATOM 854 C C . VAL A 1 103 ? 24.188 -10.801 -33.018 1.00 91.25 103 VAL A C 1
ATOM 856 O O . VAL A 1 103 ? 24.325 -11.447 -34.052 1.00 91.25 103 VAL A O 1
ATOM 859 N N . TYR A 1 104 ? 25.043 -9.840 -32.670 1.00 91.81 104 TYR A N 1
ATOM 860 C CA . TYR A 1 104 ? 26.224 -9.510 -33.454 1.00 91.81 104 TYR A CA 1
ATOM 861 C C . TYR A 1 104 ? 27.332 -8.959 -32.560 1.00 91.81 104 TYR A C 1
ATOM 863 O O . TYR A 1 104 ? 27.083 -8.199 -31.625 1.00 91.81 104 TYR A O 1
ATOM 871 N N . THR A 1 105 ? 28.574 -9.333 -32.859 1.00 91.06 105 THR A N 1
ATOM 872 C CA . THR A 1 105 ? 29.765 -8.823 -32.175 1.00 91.06 105 THR A CA 1
ATOM 873 C C . THR A 1 105 ? 30.823 -8.465 -33.206 1.00 91.06 105 THR A C 1
ATOM 875 O O . THR A 1 105 ? 31.166 -9.283 -34.054 1.00 91.06 105 THR A O 1
ATOM 878 N N . ASN A 1 106 ? 31.381 -7.261 -33.096 1.00 88.31 106 ASN A N 1
ATOM 879 C CA . ASN A 1 106 ? 32.567 -6.841 -33.829 1.00 88.31 106 ASN A CA 1
ATOM 880 C C . ASN A 1 106 ? 33.700 -6.537 -32.831 1.00 88.31 106 ASN A C 1
ATOM 882 O O . ASN A 1 106 ? 33.739 -5.440 -32.264 1.00 88.31 106 ASN A O 1
ATOM 886 N N . PRO A 1 107 ? 34.640 -7.480 -32.627 1.00 84.19 107 PRO A N 1
ATOM 887 C CA . PRO A 1 107 ? 35.755 -7.299 -31.701 1.00 84.19 107 PRO A CA 1
ATOM 888 C C . PRO A 1 107 ? 36.707 -6.167 -32.104 1.00 84.19 107 PRO A C 1
ATOM 890 O O . PRO A 1 107 ? 37.244 -5.488 -31.233 1.00 84.19 107 PRO A O 1
ATOM 893 N N . GLN A 1 108 ? 36.901 -5.935 -33.409 1.00 84.69 108 GLN A N 1
ATOM 894 C CA . GLN A 1 108 ? 37.807 -4.894 -33.909 1.00 84.69 108 GLN A CA 1
ATOM 895 C C . GLN A 1 108 ? 37.280 -3.490 -33.603 1.00 84.69 108 GLN A C 1
ATOM 897 O O . GLN A 1 108 ? 38.056 -2.596 -33.283 1.00 84.69 108 GLN A O 1
ATOM 902 N N . ALA A 1 109 ? 35.960 -3.311 -33.668 1.00 81.44 109 ALA A N 1
ATOM 903 C CA . ALA A 1 109 ? 35.290 -2.053 -33.351 1.00 81.44 109 ALA A CA 1
ATOM 904 C C . ALA A 1 109 ? 34.842 -1.948 -31.880 1.00 81.44 109 ALA A C 1
ATOM 906 O O . ALA A 1 109 ? 34.158 -0.988 -31.537 1.00 81.44 109 ALA A O 1
ATOM 907 N N . GLN A 1 110 ? 35.168 -2.937 -31.032 1.00 86.25 110 GLN A N 1
ATOM 908 C CA . GLN A 1 110 ? 34.690 -3.040 -29.643 1.00 86.25 110 GLN A CA 1
ATOM 909 C C . GLN A 1 110 ? 33.178 -2.776 -29.511 1.00 86.25 110 GLN A C 1
ATOM 911 O O . GLN A 1 110 ? 32.722 -2.026 -28.646 1.00 86.25 110 GLN A O 1
ATOM 916 N N . MET A 1 111 ? 32.408 -3.385 -30.416 1.00 89.38 111 MET A N 1
ATOM 917 C CA . MET A 1 111 ? 30.975 -3.155 -30.562 1.00 89.38 111 MET A CA 1
ATOM 918 C C . MET A 1 111 ? 30.201 -4.466 -30.450 1.00 89.38 111 MET A C 1
ATOM 920 O O . MET A 1 111 ? 30.560 -5.470 -31.069 1.00 89.38 111 MET A O 1
ATOM 924 N N . GLN A 1 112 ? 29.098 -4.430 -29.713 1.00 92.94 112 GLN A N 1
ATOM 925 C CA . GLN A 1 112 ? 28.107 -5.497 -29.638 1.00 92.94 112 GLN A CA 1
ATOM 926 C C . GLN A 1 112 ? 26.736 -4.946 -30.003 1.00 92.94 112 GLN A C 1
ATOM 928 O O . GLN A 1 112 ? 26.422 -3.796 -29.710 1.00 92.94 112 GLN A O 1
ATOM 933 N N . ILE A 1 113 ? 25.919 -5.770 -30.645 1.00 92.12 113 ILE A N 1
ATOM 934 C CA . ILE A 1 113 ? 24.520 -5.456 -30.907 1.00 92.12 113 ILE A CA 1
ATOM 935 C C . ILE A 1 113 ? 23.687 -6.530 -30.225 1.00 92.12 113 ILE A C 1
ATOM 937 O O . ILE A 1 113 ? 23.879 -7.727 -30.464 1.00 92.12 113 ILE A O 1
ATOM 941 N N . LEU A 1 114 ? 22.777 -6.080 -29.371 1.00 93.31 114 LEU A N 1
ATOM 942 C CA . LEU A 1 114 ? 21.823 -6.910 -28.668 1.00 93.31 114 LEU A CA 1
ATOM 943 C C . LEU A 1 114 ? 20.427 -6.685 -29.244 1.00 93.31 114 LEU A C 1
ATOM 945 O O . LEU A 1 114 ? 20.012 -5.547 -29.442 1.00 93.31 114 LEU A O 1
ATOM 949 N N . ALA A 1 115 ? 19.698 -7.759 -29.509 1.00 91.06 115 ALA A N 1
ATOM 950 C CA . ALA A 1 115 ? 18.290 -7.694 -29.866 1.00 91.06 115 ALA A CA 1
ATOM 951 C C . ALA A 1 115 ? 17.428 -7.902 -28.621 1.00 91.06 115 ALA A C 1
ATOM 953 O O . ALA A 1 115 ? 17.742 -8.740 -27.772 1.00 91.06 115 ALA A O 1
ATOM 954 N N . SER A 1 116 ? 16.328 -7.160 -28.536 1.00 89.81 116 SER A N 1
ATOM 955 C CA . SER A 1 116 ? 15.264 -7.447 -27.584 1.00 89.81 116 SER A CA 1
ATOM 956 C C . SER A 1 116 ? 14.587 -8.772 -27.931 1.00 89.81 116 SER A C 1
ATOM 958 O O . SER A 1 116 ? 14.311 -9.071 -29.097 1.00 89.81 116 SER A O 1
ATOM 960 N N . LYS A 1 117 ? 14.319 -9.577 -26.903 1.00 86.44 117 LYS A N 1
ATOM 961 C CA . LYS A 1 117 ? 13.500 -10.790 -27.004 1.00 86.44 117 LYS A CA 1
ATOM 962 C C . LYS A 1 117 ? 12.011 -10.462 -26.947 1.00 86.44 117 LYS A C 1
ATOM 964 O O . LYS A 1 117 ? 11.201 -11.242 -27.429 1.00 86.44 117 LYS A O 1
ATOM 969 N N . VAL A 1 118 ? 11.638 -9.341 -26.336 1.00 85.00 118 VAL A N 1
ATOM 970 C CA . VAL A 1 118 ? 10.249 -9.029 -25.952 1.00 85.00 118 VAL A CA 1
ATOM 971 C C . VAL A 1 118 ? 9.566 -8.032 -26.888 1.00 85.00 118 VAL A C 1
ATOM 973 O O . VAL A 1 118 ? 8.341 -7.980 -26.929 1.00 85.00 118 VAL A O 1
ATOM 976 N N . ASP A 1 119 ? 10.340 -7.283 -27.673 1.00 86.25 119 ASP A N 1
ATOM 977 C CA . ASP A 1 119 ? 9.855 -6.335 -28.681 1.00 86.25 119 ASP A CA 1
ATOM 978 C C . ASP A 1 119 ? 10.882 -6.131 -29.813 1.00 86.25 119 ASP A C 1
ATOM 980 O O . ASP A 1 119 ? 11.861 -6.869 -29.927 1.00 86.25 119 ASP A O 1
ATOM 984 N N . ASP A 1 120 ? 10.630 -5.165 -30.696 1.00 88.75 120 ASP A N 1
ATOM 985 C CA . ASP A 1 120 ? 11.392 -4.908 -31.920 1.00 88.75 120 ASP A CA 1
ATOM 986 C C . ASP A 1 120 ? 12.691 -4.116 -31.705 1.00 88.75 120 ASP A C 1
ATOM 988 O O . ASP A 1 120 ? 13.427 -3.870 -32.664 1.00 88.75 120 ASP A O 1
ATOM 992 N N . ARG A 1 121 ? 13.005 -3.742 -30.462 1.00 91.75 121 ARG A N 1
ATOM 993 C CA . ARG A 1 121 ? 14.144 -2.882 -30.143 1.00 91.75 121 ARG A CA 1
ATOM 994 C C . ARG A 1 121 ? 15.490 -3.584 -30.272 1.00 91.75 121 ARG A C 1
ATOM 996 O O . ARG A 1 121 ? 15.629 -4.801 -30.106 1.00 91.75 121 ARG A O 1
ATOM 1003 N N . MET A 1 122 ? 16.519 -2.782 -30.515 1.00 91.94 122 MET A N 1
ATOM 1004 C CA . MET A 1 122 ? 17.913 -3.215 -30.516 1.00 91.94 122 MET A CA 1
ATOM 1005 C C . MET A 1 122 ? 18.776 -2.259 -29.706 1.00 91.94 122 MET A C 1
ATOM 1007 O O . MET A 1 122 ? 18.563 -1.053 -29.725 1.00 91.94 122 MET A O 1
ATOM 1011 N N . VAL A 1 123 ? 19.782 -2.798 -29.025 1.00 94.00 123 VAL A N 1
ATOM 1012 C CA . VAL A 1 123 ? 20.743 -2.026 -28.240 1.00 94.00 123 VAL A CA 1
ATOM 1013 C C . VAL A 1 123 ? 22.130 -2.218 -28.8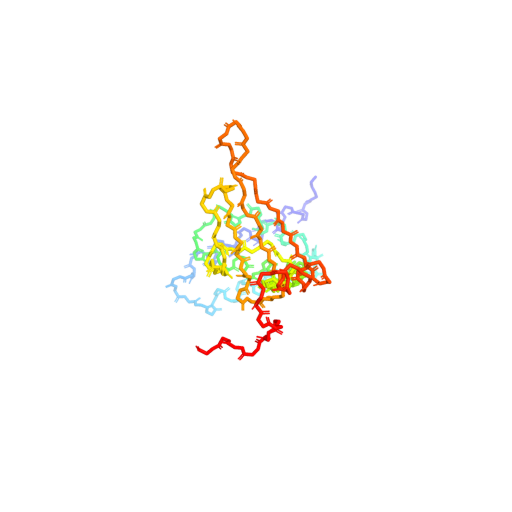30 1.00 94.00 123 VAL A C 1
ATOM 1015 O O . VAL A 1 123 ? 22.633 -3.337 -28.915 1.00 94.00 123 VAL A O 1
ATOM 1018 N N . VAL A 1 124 ? 22.769 -1.125 -29.224 1.00 93.56 124 VAL A N 1
ATOM 1019 C CA . VAL A 1 124 ? 24.162 -1.109 -29.665 1.00 93.56 124 VAL A CA 1
ATOM 1020 C C . VAL A 1 124 ? 25.025 -0.699 -28.486 1.00 93.56 124 VAL A C 1
ATOM 1022 O O . VAL A 1 124 ? 24.857 0.373 -27.920 1.00 93.56 124 VAL A O 1
ATOM 1025 N N . VAL A 1 125 ? 25.969 -1.552 -28.118 1.00 92.94 125 VAL A N 1
ATOM 1026 C CA . VAL A 1 125 ? 26.907 -1.312 -27.026 1.00 92.94 125 VAL A CA 1
ATOM 1027 C C . VAL A 1 125 ? 28.286 -1.089 -27.623 1.00 92.94 125 VAL A C 1
ATOM 1029 O O . VAL A 1 125 ? 28.821 -1.968 -28.300 1.00 92.94 125 VAL A O 1
ATOM 1032 N N . ARG A 1 126 ? 28.864 0.089 -27.381 1.00 90.69 126 ARG A N 1
ATOM 1033 C CA . ARG A 1 126 ? 30.214 0.448 -27.837 1.00 90.69 126 ARG A CA 1
ATOM 1034 C C . ARG A 1 126 ? 31.073 0.871 -26.662 1.00 90.69 126 ARG A C 1
ATOM 1036 O O . ARG A 1 126 ? 30.591 1.514 -25.732 1.00 90.69 126 ARG A O 1
ATOM 1043 N N . ILE A 1 127 ? 32.355 0.538 -26.727 1.00 87.50 127 ILE A N 1
ATOM 1044 C CA . ILE A 1 127 ? 33.352 1.087 -25.812 1.00 87.50 127 ILE A CA 1
ATOM 1045 C C . ILE A 1 127 ? 33.912 2.354 -26.457 1.00 87.50 127 ILE A C 1
ATOM 1047 O O . ILE A 1 127 ? 34.412 2.324 -27.581 1.00 87.50 127 ILE A O 1
ATOM 1051 N N . ASN A 1 128 ? 33.783 3.490 -25.775 1.00 85.88 128 ASN A N 1
ATOM 1052 C CA . ASN A 1 128 ? 34.333 4.751 -26.262 1.00 85.88 128 ASN A CA 1
ATOM 1053 C C . ASN A 1 128 ? 35.872 4.794 -26.083 1.00 85.88 128 ASN A C 1
ATOM 1055 O O . ASN A 1 128 ? 36.434 3.968 -25.360 1.00 85.88 128 ASN A O 1
ATOM 1059 N N . PRO A 1 129 ? 36.585 5.774 -26.674 1.00 81.19 129 PRO A N 1
ATOM 1060 C CA . PRO A 1 129 ? 38.043 5.893 -26.527 1.00 81.19 129 PRO A CA 1
ATOM 1061 C C . PRO A 1 129 ? 38.535 6.072 -25.080 1.00 81.19 129 PRO A C 1
ATOM 1063 O O . PRO A 1 129 ? 39.715 5.874 -24.804 1.00 81.19 129 PRO A O 1
ATOM 1066 N N . TYR A 1 130 ? 37.642 6.441 -24.158 1.00 87.25 130 TYR A N 1
ATOM 1067 C CA . TYR A 1 130 ? 37.912 6.590 -22.726 1.00 87.25 130 TYR A CA 1
ATOM 1068 C C . TYR A 1 130 ? 37.623 5.307 -21.925 1.00 87.25 130 TYR A C 1
ATOM 1070 O O . TYR A 1 130 ? 37.707 5.321 -20.699 1.00 87.25 130 TYR A O 1
ATOM 1078 N N . GLY A 1 131 ? 37.272 4.204 -22.594 1.00 80.75 131 GLY A N 1
ATOM 1079 C CA . GLY A 1 131 ? 36.981 2.914 -21.967 1.00 80.75 131 GLY A CA 1
ATOM 1080 C C . GLY A 1 131 ? 35.589 2.802 -21.338 1.00 80.75 131 GLY A C 1
ATOM 1081 O O . GLY A 1 131 ? 35.317 1.828 -20.641 1.00 80.75 131 GLY A O 1
ATOM 1082 N N . GLN A 1 132 ? 34.699 3.773 -21.556 1.00 87.94 132 GLN A N 1
ATOM 1083 C CA . GLN A 1 132 ? 33.331 3.735 -21.038 1.00 87.94 132 GLN A CA 1
ATOM 1084 C C . GLN A 1 132 ? 32.401 3.009 -22.007 1.00 87.94 132 GLN A C 1
ATOM 1086 O O . GLN A 1 132 ? 32.483 3.187 -23.223 1.00 87.94 132 GLN A O 1
ATOM 1091 N N . VAL A 1 133 ? 31.481 2.228 -21.448 1.00 87.75 133 VAL A N 1
ATOM 1092 C CA . VAL A 1 133 ? 30.440 1.526 -22.199 1.00 87.75 133 VAL A CA 1
ATOM 1093 C C . VAL A 1 133 ? 29.279 2.483 -22.461 1.00 87.75 133 VAL A C 1
ATOM 1095 O O . VAL A 1 133 ? 28.670 2.987 -21.518 1.00 87.75 133 VAL A O 1
ATOM 1098 N N . VAL A 1 134 ? 28.969 2.719 -23.734 1.00 86.88 134 VAL A N 1
ATOM 1099 C CA . VAL A 1 134 ? 27.868 3.581 -24.179 1.00 86.88 134 VAL A CA 1
ATOM 1100 C C . VAL A 1 134 ? 26.817 2.710 -24.877 1.00 86.88 134 VAL A C 1
ATOM 1102 O O . VAL A 1 134 ? 27.093 2.201 -25.968 1.00 86.88 134 VAL A O 1
ATOM 1105 N N . PRO A 1 135 ? 25.649 2.476 -24.246 1.00 89.06 135 PRO A N 1
ATOM 1106 C CA . PRO A 1 135 ? 24.522 1.809 -24.881 1.00 89.06 135 PRO A CA 1
ATOM 1107 C C . PRO A 1 135 ? 23.641 2.817 -25.634 1.00 89.06 135 PRO A C 1
ATOM 1109 O O . PRO A 1 135 ? 23.243 3.842 -25.081 1.00 89.06 135 PRO A O 1
ATOM 1112 N N . GLU A 1 136 ? 23.298 2.491 -26.873 1.00 90.75 136 GLU A N 1
ATOM 1113 C CA . GLU A 1 136 ? 22.355 3.231 -27.714 1.00 90.75 136 GLU A CA 1
ATOM 1114 C C . GLU A 1 136 ? 21.179 2.314 -28.070 1.00 90.75 136 GLU A C 1
ATOM 1116 O O . GLU A 1 136 ? 21.387 1.223 -28.599 1.00 90.75 136 GLU A O 1
ATOM 1121 N N . GLU A 1 137 ? 19.953 2.730 -27.750 1.00 90.94 137 GLU A N 1
ATOM 1122 C CA . GLU A 1 137 ? 18.724 1.971 -28.014 1.00 90.94 137 GLU A CA 1
ATOM 1123 C C . GLU A 1 137 ? 18.044 2.494 -29.283 1.00 90.94 137 GLU A C 1
ATOM 1125 O O . GLU A 1 137 ? 17.854 3.697 -29.438 1.00 90.94 137 GLU A O 1
ATOM 1130 N N . TYR A 1 138 ? 17.669 1.574 -30.167 1.00 91.25 138 TYR A N 1
ATOM 1131 C CA . TYR A 1 138 ? 16.995 1.827 -31.436 1.00 91.25 138 TYR A CA 1
ATOM 1132 C C . TYR A 1 138 ? 15.650 1.094 -31.450 1.00 91.25 138 TYR A C 1
ATOM 1134 O O . TYR A 1 138 ? 15.546 -0.026 -30.939 1.00 91.25 138 TYR A O 1
ATOM 1142 N N . SER A 1 139 ? 14.625 1.699 -32.053 1.00 90.50 139 SER A N 1
ATOM 1143 C CA . SER A 1 139 ? 13.262 1.143 -32.121 1.00 90.50 139 SER A CA 1
ATOM 1144 C C . SER A 1 139 ? 12.631 1.356 -33.499 1.00 90.50 139 SER A C 1
ATOM 1146 O O . SER A 1 139 ? 13.108 2.182 -34.279 1.00 90.50 139 SER A O 1
ATOM 1148 N N . GLY A 1 140 ? 11.581 0.597 -33.828 1.00 87.94 140 GLY A N 1
ATOM 1149 C CA . GLY A 1 140 ? 10.830 0.771 -35.070 1.00 87.94 140 GLY A CA 1
ATOM 1150 C C . GLY A 1 140 ? 11.686 0.625 -36.333 1.00 87.94 140 GLY A C 1
ATOM 1151 O O . GLY A 1 140 ? 12.362 -0.385 -36.540 1.00 87.94 140 GLY A O 1
ATOM 1152 N N . GLU A 1 141 ? 11.642 1.637 -37.203 1.00 89.94 141 GLU A N 1
ATOM 1153 C CA . GLU A 1 141 ? 12.336 1.620 -38.498 1.00 89.94 141 GLU A CA 1
ATOM 1154 C C . GLU A 1 141 ? 13.863 1.565 -38.350 1.00 89.94 141 GLU A C 1
ATOM 1156 O O . GLU A 1 141 ? 14.512 0.791 -39.052 1.00 89.94 141 GLU A O 1
ATOM 1161 N N . GLU A 1 142 ? 14.433 2.283 -37.377 1.00 90.88 142 GLU A N 1
ATOM 1162 C CA . GLU A 1 142 ? 15.882 2.302 -37.138 1.00 90.88 142 GLU A CA 1
ATOM 1163 C C . GLU A 1 142 ? 16.401 0.923 -36.710 1.00 90.88 142 GLU A C 1
ATOM 1165 O O . GLU A 1 142 ? 17.442 0.454 -37.177 1.00 90.88 142 GLU A O 1
ATOM 1170 N N . ALA A 1 143 ? 15.643 0.231 -35.854 1.00 90.56 143 ALA A N 1
ATOM 1171 C CA . ALA A 1 143 ? 15.957 -1.134 -35.453 1.00 90.56 143 ALA A CA 1
ATOM 1172 C C . ALA A 1 143 ? 15.814 -2.114 -36.628 1.00 90.56 143 ALA A C 1
ATOM 1174 O O . ALA A 1 143 ? 16.649 -3.004 -36.804 1.00 90.56 143 ALA A O 1
ATOM 1175 N N . ALA A 1 144 ? 14.790 -1.945 -37.470 1.00 89.38 144 ALA A N 1
ATOM 1176 C CA . ALA A 1 144 ? 14.608 -2.760 -38.669 1.00 89.38 144 ALA A CA 1
ATOM 1177 C C . ALA A 1 144 ? 15.756 -2.569 -39.677 1.00 89.38 144 ALA A C 1
ATOM 1179 O O . ALA A 1 144 ? 16.245 -3.550 -40.245 1.00 89.38 144 ALA A O 1
ATOM 1180 N N . ASP A 1 145 ? 16.225 -1.336 -39.866 1.00 92.44 145 ASP A N 1
ATOM 1181 C CA . ASP A 1 145 ? 17.402 -1.026 -40.675 1.00 92.44 145 ASP A CA 1
ATOM 1182 C C . ASP A 1 145 ? 18.665 -1.668 -40.119 1.00 92.44 145 ASP A C 1
ATOM 1184 O O . ASP A 1 145 ? 19.405 -2.317 -40.865 1.00 92.44 145 ASP A O 1
ATOM 1188 N N . LEU A 1 146 ? 18.883 -1.563 -38.807 1.00 90.81 146 LEU A N 1
ATOM 1189 C CA . LEU A 1 146 ? 20.031 -2.179 -38.156 1.00 90.81 146 LEU A CA 1
ATOM 1190 C C . LEU A 1 146 ? 20.025 -3.701 -38.347 1.00 90.81 146 LEU A C 1
ATOM 1192 O O . LEU A 1 146 ? 21.046 -4.259 -38.748 1.00 90.81 146 LEU A O 1
ATOM 1196 N N . ARG A 1 147 ? 18.872 -4.366 -38.161 1.00 90.88 147 ARG A N 1
ATOM 1197 C CA . ARG A 1 147 ? 18.703 -5.808 -38.435 1.00 90.88 147 ARG A CA 1
ATOM 1198 C C . ARG A 1 147 ? 19.086 -6.170 -39.864 1.00 90.88 147 ARG A C 1
ATOM 1200 O O . ARG A 1 147 ? 19.817 -7.140 -40.061 1.00 90.88 147 ARG A O 1
ATOM 1207 N N . ARG A 1 148 ? 18.621 -5.390 -40.849 1.00 91.19 148 ARG A N 1
ATOM 1208 C CA . ARG A 1 148 ? 18.945 -5.602 -42.269 1.00 91.19 148 ARG A CA 1
ATOM 1209 C C . ARG A 1 148 ? 20.441 -5.467 -42.534 1.00 91.19 148 ARG A C 1
ATOM 1211 O O . ARG A 1 148 ? 21.002 -6.310 -43.229 1.00 91.19 148 ARG A O 1
ATOM 1218 N N . GLN A 1 149 ? 21.089 -4.450 -41.964 1.00 89.62 149 GLN A N 1
ATOM 1219 C CA . GLN A 1 149 ? 22.525 -4.207 -42.148 1.00 89.62 149 GLN A CA 1
ATOM 1220 C C . GLN A 1 149 ? 23.389 -5.366 -41.645 1.00 89.62 149 GLN A C 1
ATOM 1222 O O . GLN A 1 149 ? 24.394 -5.693 -42.273 1.00 89.62 149 GLN A O 1
ATOM 1227 N N . ILE A 1 150 ? 22.992 -6.009 -40.544 1.00 88.94 150 ILE A N 1
ATOM 1228 C CA . ILE A 1 150 ? 23.725 -7.152 -39.977 1.00 88.94 150 ILE A CA 1
ATOM 1229 C C . ILE A 1 150 ? 23.228 -8.516 -40.476 1.00 88.94 150 ILE A C 1
ATOM 1231 O O . ILE A 1 150 ? 23.704 -9.548 -40.006 1.00 88.94 150 ILE A O 1
ATOM 1235 N N . GLY A 1 151 ? 22.290 -8.538 -41.428 1.00 88.38 151 GLY A N 1
ATOM 1236 C CA . GLY A 1 151 ? 21.796 -9.764 -42.058 1.00 88.38 151 GLY A CA 1
ATOM 1237 C C . GLY A 1 151 ? 20.876 -10.617 -41.180 1.00 88.38 151 GLY A C 1
ATOM 1238 O O . GLY A 1 151 ? 20.733 -11.812 -41.435 1.00 88.38 151 GLY A O 1
ATOM 1239 N N . LEU A 1 152 ? 20.251 -10.036 -40.151 1.00 85.94 152 LEU A N 1
ATOM 1240 C CA . LEU A 1 152 ? 19.253 -10.741 -39.346 1.00 85.94 152 LEU A CA 1
ATOM 1241 C C . LEU A 1 152 ? 17.895 -10.798 -40.057 1.00 85.94 152 LEU A C 1
ATOM 1243 O O . LEU A 1 152 ? 17.531 -9.869 -40.784 1.00 85.94 152 LEU A O 1
ATOM 1247 N N . PRO A 1 153 ? 17.096 -11.850 -39.804 1.00 83.62 153 PRO A N 1
ATOM 1248 C CA . PRO A 1 153 ? 15.720 -11.889 -40.269 1.00 83.62 153 PRO A CA 1
ATOM 1249 C C . PRO A 1 153 ? 14.883 -10.757 -39.636 1.00 83.62 153 PRO A C 1
ATOM 1251 O O . PRO A 1 153 ? 15.226 -10.248 -38.554 1.00 83.62 153 PRO A O 1
ATOM 1254 N N . PRO A 1 154 ? 13.760 -10.379 -40.281 1.00 83.06 154 PRO A N 1
ATOM 1255 C CA . PRO A 1 154 ? 12.796 -9.447 -39.708 1.00 83.06 154 PRO A CA 1
ATOM 1256 C C . PRO A 1 154 ? 12.393 -9.874 -38.297 1.00 83.06 154 PRO A C 1
ATOM 1258 O O . PRO A 1 154 ? 12.305 -11.070 -38.003 1.00 83.06 154 PRO A O 1
ATOM 1261 N N . TYR A 1 155 ? 12.151 -8.899 -37.423 1.00 79.75 155 TYR A N 1
ATOM 1262 C CA . TYR A 1 155 ? 11.660 -9.196 -36.085 1.00 79.75 155 TYR A CA 1
ATOM 1263 C C . TYR A 1 155 ? 10.327 -9.949 -36.172 1.00 79.75 155 TYR A C 1
ATOM 1265 O O . TYR A 1 155 ? 9.415 -9.524 -36.881 1.00 79.75 155 TYR A O 1
ATOM 1273 N N . ASN A 1 156 ? 10.230 -11.067 -35.452 1.00 73.94 156 ASN A N 1
ATOM 1274 C CA . ASN A 1 156 ? 9.000 -11.832 -35.337 1.00 73.94 156 ASN A CA 1
ATOM 1275 C C . ASN A 1 156 ? 8.622 -11.970 -33.852 1.00 73.94 156 ASN A C 1
ATOM 1277 O O . ASN A 1 156 ? 9.297 -12.714 -33.133 1.00 73.94 156 ASN A O 1
ATOM 1281 N N . PRO A 1 157 ? 7.549 -11.305 -33.388 1.00 62.59 157 PRO A N 1
ATOM 1282 C CA . PRO A 1 157 ? 7.162 -11.302 -31.977 1.00 62.59 157 PRO A CA 1
ATOM 1283 C C . PRO A 1 157 ? 6.721 -12.675 -31.445 1.00 62.59 157 PRO A C 1
ATOM 1285 O O . PRO A 1 157 ? 6.562 -12.843 -30.241 1.00 62.59 157 PRO A O 1
ATOM 1288 N N . THR A 1 158 ? 6.528 -13.680 -32.308 1.00 56.75 158 THR A N 1
ATOM 1289 C CA . THR A 1 158 ? 6.044 -15.014 -31.912 1.00 56.75 158 THR A CA 1
ATOM 1290 C C . THR A 1 158 ? 7.148 -16.050 -31.672 1.00 56.75 158 THR A C 1
ATOM 1292 O O . THR A 1 158 ? 6.830 -17.219 -31.466 1.00 56.75 158 THR A O 1
ATOM 1295 N N . SER A 1 159 ? 8.433 -15.679 -31.747 1.00 51.31 159 SER A N 1
ATOM 1296 C CA . SER A 1 159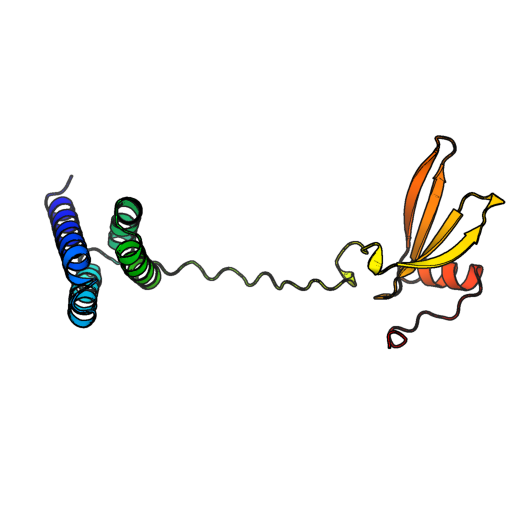 ? 9.542 -16.651 -31.696 1.00 51.31 159 SER A CA 1
ATOM 1297 C C . SER A 1 159 ? 10.060 -16.988 -30.288 1.00 51.31 159 SER A C 1
ATOM 1299 O O . SER A 1 159 ? 11.035 -17.728 -30.178 1.00 51.31 159 SER A O 1
ATOM 1301 N N . ASN A 1 160 ? 9.409 -16.507 -29.225 1.00 46.47 160 ASN A N 1
ATOM 1302 C CA . ASN A 1 160 ? 9.685 -16.948 -27.856 1.00 46.47 160 ASN A CA 1
ATOM 1303 C C . ASN A 1 160 ? 8.818 -18.170 -27.525 1.00 46.47 160 ASN A C 1
ATOM 1305 O O . ASN A 1 160 ? 7.685 -18.031 -27.060 1.00 46.47 160 ASN A O 1
ATOM 1309 N N . ARG A 1 161 ? 9.345 -19.365 -27.793 1.00 40.06 161 ARG A N 1
ATOM 1310 C CA . ARG A 1 161 ? 8.901 -20.617 -27.171 1.00 40.06 161 ARG A CA 1
ATOM 1311 C C . ARG A 1 161 ? 10.042 -21.208 -26.368 1.00 40.06 161 ARG A C 1
ATOM 1313 O O . ARG A 1 161 ? 11.177 -21.175 -26.889 1.00 40.06 161 ARG A O 1
#

Radius of gyration: 31.11 Å; chains: 1; bounding box: 64×44×70 Å

Foldseek 3Di:
DDPVLVVLLVLLVVLLVVLQVCVVPDPVVNVVSLVVLVVCCVPVNLVSSLVSLVVCLVVDDPSSNVSSVVSNCVRPNPDPDPPPPPCPPVVVDPDDPVQWDFPDDDVVQQWTKIAGLQALKIWIWGQDPVRDTDIDIDDDPRSQVVCVVVVHDHDDNPPDD

Sequence (161 aa):
MSSEQSQLEQTIDSSIKKIRSLIDQDDYLVEEEKEKILKLTQEYGPKEIAQILEIRKPKELLPVQWELEELIEILDPPKPKKKEEDDDDPKNRRLRQSELEVVYTNPQAQMQILASKVDDRMVVVRINPYGQVVPEEYSGEEAADLRRQIGLPPYNPTSNR

pLDDT: mean 86.0, std 12.37, range [40.06, 96.19]

Secondary structure (DSSP, 8-state):
--HHHHHHHHHHHHHHHHHHHHTTT-HHHHHHHHHHHHHTHHHH-HHHHHHHHHHHGGGS-HHHHHHHHHHHHHHSPPP----------GGGSPPPGGGEEEEEEETTTTEEEEEESSSS-EEEEEE-TTS-EEEEEE-HHHHHHHHHHTTPPPP-TT---